Protein AF-A0A5N5HEW5-F1 (afdb_monomer_lite)

Organism: NCBI:txid2448454

Foldseek 3Di:
DDDDPDPAPDPVRVVVVQCVPPNPVSVCVVVVVVVVVCVVVVVVVVVVVVVVVVVVVVVVVVVVVVVVVVVVVVD

Sequence (75 aa):
MQMKGTPYKSVLDAIPGIVERDGLVGLYRGFLPNALKTLPNSSIRLTTYDMVKRLISTSQKEFQRIVEENRSKHR

Secondary structure (DSSP, 8-state):
-PPPPPS-SSHHHHHHHHHHHHHHHHHHHHHHHHHHHHHHHHHHHHHHHHHHHHHHHHHHHHHHHHHHHHHHHT-

Structure (mm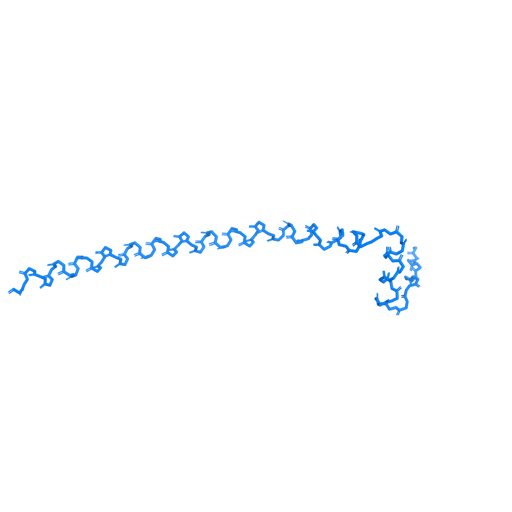CIF, N/CA/C/O backbone):
data_AF-A0A5N5HEW5-F1
#
_entry.id   AF-A0A5N5HEW5-F1
#
loop_
_atom_site.group_PDB
_atom_site.id
_atom_site.type_symbol
_atom_site.label_atom_id
_atom_site.label_alt_id
_atom_site.label_comp_id
_atom_site.label_asym_id
_atom_site.label_entity_id
_atom_site.label_seq_id
_atom_site.pdbx_PDB_ins_code
_atom_site.Cartn_x
_atom_site.Cartn_y
_atom_site.Cartn_z
_atom_site.occupancy
_atom_site.B_iso_or_equiv
_atom_site.auth_seq_id
_atom_site.auth_comp_id
_atom_site.auth_asym_id
_atom_site.auth_atom_id
_atom_site.pdbx_PDB_model_num
ATOM 1 N N . MET A 1 1 ? 36.453 -0.355 -12.645 1.00 43.41 1 MET A N 1
ATOM 2 C CA . MET A 1 1 ? 35.616 -0.431 -13.863 1.00 43.41 1 MET A CA 1
ATOM 3 C C . MET A 1 1 ? 34.668 0.759 -13.863 1.00 43.41 1 MET A C 1
ATOM 5 O O . MET A 1 1 ? 33.775 0.797 -13.030 1.00 43.41 1 MET A O 1
ATOM 9 N N . GLN A 1 2 ? 34.901 1.763 -14.710 1.00 54.06 2 GLN A N 1
ATOM 10 C CA . GLN A 1 2 ? 33.963 2.878 -14.877 1.00 54.06 2 GLN A CA 1
ATOM 11 C C . GLN A 1 2 ? 32.796 2.404 -15.754 1.00 54.06 2 GLN A C 1
ATOM 13 O O . GLN A 1 2 ? 33.025 1.867 -16.840 1.00 54.06 2 GLN A O 1
ATOM 18 N N . MET A 1 3 ? 31.557 2.560 -15.280 1.00 47.47 3 MET A N 1
ATOM 19 C CA . MET A 1 3 ? 30.370 2.348 -16.110 1.00 47.47 3 MET A CA 1
ATOM 20 C C . MET A 1 3 ? 30.396 3.402 -17.219 1.00 47.47 3 MET A C 1
ATOM 22 O O . MET A 1 3 ? 30.374 4.598 -16.933 1.00 47.47 3 MET A O 1
ATOM 26 N N . LYS A 1 4 ? 30.494 2.961 -18.480 1.00 52.69 4 LYS A N 1
ATOM 27 C CA . LYS A 1 4 ? 30.330 3.835 -19.646 1.00 52.69 4 LYS A CA 1
ATOM 28 C C . LYS A 1 4 ? 29.012 4.593 -19.475 1.00 52.69 4 LYS A C 1
ATOM 30 O O . LYS A 1 4 ? 27.978 3.961 -19.261 1.00 52.69 4 LYS A O 1
ATOM 35 N N . GLY A 1 5 ? 29.084 5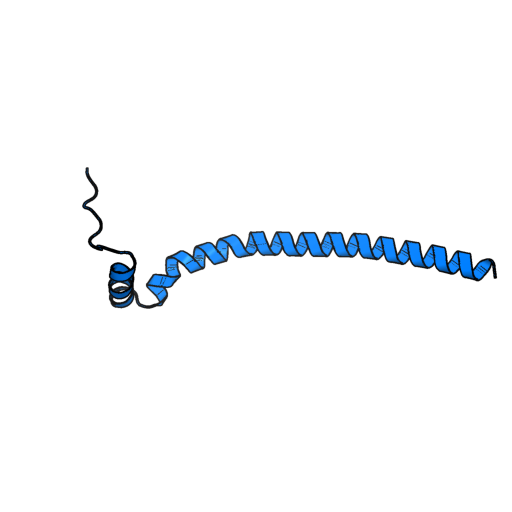.925 -19.512 1.00 61.19 5 GLY A N 1
ATOM 36 C CA . GLY A 1 5 ? 27.927 6.805 -19.378 1.00 61.19 5 GLY A CA 1
ATOM 37 C C . GLY A 1 5 ? 26.805 6.351 -20.305 1.00 61.19 5 GLY A C 1
ATOM 38 O O . GLY A 1 5 ? 27.057 5.933 -21.436 1.00 61.19 5 GLY A O 1
ATOM 39 N N . THR A 1 6 ? 25.584 6.359 -19.783 1.00 61.97 6 THR A N 1
ATOM 40 C CA . THR A 1 6 ? 24.383 5.906 -20.486 1.00 61.97 6 THR A CA 1
ATOM 41 C C . THR A 1 6 ? 24.312 6.515 -21.892 1.00 61.97 6 THR A C 1
ATOM 43 O O . THR A 1 6 ? 24.550 7.715 -22.027 1.00 61.97 6 THR A O 1
ATOM 46 N N . PRO A 1 7 ? 23.944 5.748 -22.935 1.00 62.84 7 PRO A N 1
ATOM 47 C CA . PRO A 1 7 ? 23.922 6.226 -24.323 1.00 62.84 7 PRO A CA 1
ATOM 48 C C . PRO A 1 7 ? 22.838 7.283 -24.604 1.00 62.84 7 PRO A C 1
ATOM 50 O O . PRO A 1 7 ? 22.699 7.727 -25.737 1.00 62.84 7 PRO A O 1
ATOM 53 N N . TYR A 1 8 ? 22.084 7.694 -23.584 1.00 59.91 8 TYR A N 1
ATOM 54 C CA . TYR A 1 8 ? 20.961 8.613 -23.686 1.00 59.91 8 TYR A CA 1
ATOM 55 C C . TYR A 1 8 ? 21.330 9.961 -23.074 1.00 59.91 8 TYR A C 1
ATOM 57 O O . TYR A 1 8 ? 21.699 10.040 -21.900 1.00 59.91 8 TYR A O 1
ATOM 65 N N . LYS A 1 9 ? 21.209 11.030 -23.867 1.00 67.06 9 LYS A N 1
ATOM 66 C CA . LYS A 1 9 ? 21.487 12.407 -23.420 1.00 67.06 9 LYS A CA 1
ATOM 67 C C . LYS A 1 9 ? 20.405 12.960 -22.492 1.00 67.06 9 LYS A C 1
ATOM 69 O O . LYS A 1 9 ? 20.628 13.957 -21.811 1.00 67.06 9 LYS A O 1
ATOM 74 N N . SER A 1 10 ? 19.216 12.359 -22.487 1.00 71.06 10 SER A N 1
ATOM 75 C CA . SER A 1 10 ? 18.062 12.779 -21.688 1.00 71.06 10 SER A CA 1
ATOM 76 C C . SER A 1 10 ? 17.074 11.625 -21.524 1.00 71.06 10 SER A C 1
ATOM 78 O O . SER A 1 10 ? 16.998 10.749 -22.381 1.00 71.06 10 SER A O 1
ATOM 80 N N . VAL A 1 11 ? 16.268 11.638 -20.456 1.00 71.56 11 VAL A N 1
ATOM 81 C CA . VAL A 1 11 ? 15.212 10.627 -20.226 1.00 71.56 11 VAL A CA 1
ATOM 82 C C . VAL A 1 11 ? 14.250 10.552 -21.419 1.00 71.56 11 VAL A C 1
ATOM 84 O O . VAL A 1 11 ? 13.835 9.466 -21.805 1.00 71.56 11 VAL A O 1
ATOM 87 N N . LEU A 1 12 ? 13.974 11.692 -22.061 1.00 74.56 12 LEU A N 1
ATOM 88 C CA . LEU A 1 12 ? 13.130 11.796 -23.257 1.00 74.56 12 LEU A CA 1
ATOM 89 C C . LEU A 1 12 ? 13.704 11.088 -24.497 1.00 74.56 12 LEU A C 1
ATOM 91 O O . LEU A 1 12 ? 12.936 10.671 -25.353 1.00 74.56 12 LEU A O 1
ATOM 95 N N . ASP A 1 13 ? 15.024 10.914 -24.573 1.00 74.38 13 ASP A N 1
ATOM 96 C CA . ASP A 1 13 ? 15.726 10.229 -25.672 1.00 74.38 13 ASP A CA 1
ATOM 97 C C . ASP A 1 13 ? 15.766 8.701 -25.453 1.00 74.38 13 ASP A C 1
ATOM 99 O O . ASP A 1 13 ? 15.839 7.908 -26.386 1.00 74.38 13 ASP A O 1
ATOM 103 N N . ALA A 1 14 ? 15.644 8.264 -24.194 1.00 73.38 14 ALA A N 1
ATOM 104 C CA . ALA A 1 14 ? 15.613 6.850 -23.825 1.00 73.38 14 ALA A CA 1
ATOM 105 C C . ALA A 1 14 ? 14.253 6.185 -24.076 1.00 73.38 14 ALA A C 1
ATOM 107 O O . ALA A 1 14 ? 14.198 5.001 -24.404 1.00 73.38 14 ALA A O 1
ATOM 108 N N . ILE A 1 15 ? 13.155 6.935 -23.930 1.00 75.06 15 ILE A N 1
ATOM 109 C CA . ILE A 1 15 ? 11.786 6.424 -24.100 1.00 75.06 15 ILE A CA 1
ATOM 110 C C . ILE A 1 15 ? 11.568 5.796 -25.490 1.00 75.06 15 ILE A C 1
ATOM 112 O O . ILE A 1 15 ? 11.179 4.628 -25.529 1.00 75.06 15 ILE A O 1
ATOM 116 N N . PRO A 1 16 ? 11.835 6.484 -26.621 1.00 77.56 16 PRO A N 1
ATOM 117 C CA . PRO A 1 16 ? 11.643 5.890 -27.944 1.00 77.56 16 PRO A CA 1
ATOM 118 C C . PRO A 1 16 ? 12.538 4.662 -28.177 1.00 77.56 16 PRO A C 1
ATOM 120 O O . PRO A 1 16 ? 12.058 3.659 -28.697 1.00 77.56 16 PRO A O 1
ATOM 123 N N . GLY A 1 17 ? 13.789 4.672 -27.700 1.00 75.56 17 GLY A N 1
ATOM 124 C CA . GLY A 1 17 ? 14.696 3.522 -27.820 1.00 75.56 17 GLY A CA 1
ATOM 125 C C . GLY A 1 17 ? 14.249 2.277 -27.039 1.00 75.56 17 GLY A C 1
ATOM 126 O O . GLY A 1 17 ? 14.492 1.153 -27.476 1.00 75.56 17 GLY A O 1
ATOM 127 N N . ILE A 1 18 ? 13.571 2.457 -25.899 1.00 76.19 18 ILE A N 1
ATOM 128 C CA . ILE A 1 18 ? 12.985 1.359 -25.112 1.00 76.19 18 ILE A CA 1
ATOM 129 C C . ILE A 1 18 ? 11.709 0.838 -25.780 1.00 76.19 18 ILE A C 1
ATOM 131 O O . ILE A 1 18 ? 11.515 -0.372 -25.868 1.00 76.19 18 ILE A O 1
ATOM 135 N N . VAL A 1 19 ? 10.854 1.737 -26.280 1.00 78.69 19 VAL A N 1
ATOM 136 C CA . VAL A 1 19 ? 9.602 1.366 -26.958 1.00 78.69 19 VAL A CA 1
ATOM 137 C C . VAL A 1 19 ? 9.875 0.592 -28.248 1.00 78.69 19 VAL A C 1
ATOM 139 O O . VAL A 1 19 ? 9.168 -0.369 -28.531 1.00 78.69 19 VAL A O 1
ATOM 142 N N . GLU A 1 20 ? 10.914 0.945 -29.003 1.00 77.50 20 GLU A N 1
ATOM 143 C CA . GLU A 1 20 ? 11.267 0.235 -30.238 1.00 77.50 20 GLU A CA 1
ATOM 144 C C . GLU A 1 20 ? 11.856 -1.163 -29.984 1.00 77.50 20 GLU A C 1
ATOM 146 O O . GLU A 1 20 ? 11.683 -2.064 -30.801 1.00 77.50 20 GLU A O 1
ATOM 151 N N . ARG A 1 21 ? 12.514 -1.378 -28.834 1.00 74.75 21 ARG A N 1
ATOM 152 C CA . ARG A 1 21 ? 13.117 -2.675 -28.478 1.00 74.75 21 ARG A CA 1
ATOM 153 C C . ARG A 1 21 ? 12.176 -3.622 -27.736 1.00 74.75 21 ARG A C 1
ATOM 155 O O . ARG A 1 21 ? 12.119 -4.795 -28.083 1.00 74.75 21 ARG A O 1
ATOM 162 N N . ASP A 1 22 ? 11.469 -3.123 -26.724 1.00 73.06 22 ASP A N 1
ATOM 163 C CA . ASP A 1 22 ? 10.663 -3.932 -25.794 1.00 73.06 22 ASP A CA 1
ATOM 164 C C . ASP A 1 22 ? 9.159 -3.583 -25.836 1.00 73.06 22 ASP A C 1
ATOM 166 O O . ASP A 1 22 ? 8.349 -4.150 -25.091 1.00 73.06 22 ASP A O 1
ATOM 170 N N . GLY A 1 23 ? 8.757 -2.638 -26.690 1.00 76.25 23 GLY A N 1
ATOM 171 C CA . GLY A 1 23 ? 7.377 -2.170 -26.796 1.00 76.25 23 GLY A CA 1
ATOM 172 C C . GLY A 1 23 ? 6.911 -1.337 -25.595 1.00 76.25 23 GLY A C 1
ATOM 173 O O . GLY A 1 23 ? 7.650 -1.048 -24.651 1.00 76.25 23 GLY A O 1
ATOM 174 N N . LEU A 1 24 ? 5.620 -0.983 -25.596 1.00 69.88 24 LEU A N 1
ATOM 175 C CA . LEU A 1 24 ? 4.979 -0.275 -24.478 1.00 69.88 24 LEU A CA 1
ATOM 176 C C . LEU A 1 24 ? 5.041 -1.088 -23.174 1.00 69.88 24 LEU A C 1
ATOM 178 O O . LEU A 1 24 ? 5.187 -0.521 -22.096 1.00 69.88 24 LEU A O 1
ATOM 182 N N . VAL A 1 25 ? 5.000 -2.420 -23.257 1.00 69.94 25 VAL A N 1
ATOM 183 C CA . VAL A 1 25 ? 5.101 -3.305 -22.085 1.00 69.94 25 VAL A CA 1
ATOM 184 C C . VAL A 1 25 ? 6.480 -3.203 -21.423 1.00 69.94 25 VAL A C 1
ATOM 186 O O . VAL A 1 25 ? 6.557 -3.223 -20.194 1.00 69.94 25 VAL A O 1
ATOM 189 N N . GLY A 1 26 ? 7.553 -3.015 -22.200 1.00 71.56 26 GLY A N 1
ATOM 190 C CA . GLY A 1 26 ? 8.906 -2.779 -21.688 1.00 71.56 26 GLY A CA 1
ATOM 191 C C . GLY A 1 26 ? 9.008 -1.548 -20.789 1.00 71.56 26 GLY A C 1
ATOM 192 O O . GLY A 1 26 ? 9.616 -1.612 -19.721 1.00 71.56 26 GLY A O 1
ATOM 193 N N . LEU A 1 27 ? 8.316 -0.464 -21.156 1.00 72.88 27 LEU A N 1
ATOM 194 C CA . LEU A 1 27 ? 8.271 0.775 -20.372 1.00 72.88 27 LEU A CA 1
ATOM 195 C C . LEU A 1 27 ? 7.528 0.590 -19.033 1.00 72.88 27 LEU A C 1
ATOM 197 O O . LEU A 1 27 ? 7.924 1.146 -18.008 1.00 72.88 27 LEU A O 1
ATOM 201 N N . TYR A 1 28 ? 6.480 -0.240 -19.015 1.00 71.81 28 TYR A N 1
ATOM 202 C CA . TYR A 1 28 ? 5.681 -0.510 -17.814 1.00 71.81 28 TYR A CA 1
ATOM 203 C C . TYR A 1 28 ? 6.218 -1.659 -16.950 1.00 71.81 28 TYR A C 1
ATOM 205 O O . TYR A 1 28 ? 5.836 -1.757 -15.785 1.00 71.81 28 TYR A O 1
ATOM 213 N N . ARG A 1 29 ? 7.143 -2.496 -17.441 1.00 70.12 29 ARG A N 1
ATOM 214 C CA . ARG A 1 29 ? 7.673 -3.656 -16.698 1.00 70.12 29 ARG A CA 1
ATOM 215 C C . ARG A 1 29 ? 8.422 -3.282 -15.414 1.00 70.12 29 ARG A C 1
ATOM 217 O O . ARG A 1 29 ? 8.544 -4.133 -14.545 1.00 70.12 29 ARG A O 1
ATOM 224 N N . GLY A 1 30 ? 8.894 -2.041 -15.256 1.00 70.25 30 GLY A N 1
ATOM 225 C CA . GLY A 1 30 ? 9.484 -1.541 -14.001 1.00 70.25 30 GLY A CA 1
ATOM 226 C C . GLY A 1 30 ? 8.475 -0.856 -13.070 1.00 70.25 30 GLY A C 1
ATOM 227 O O . GLY A 1 30 ? 8.521 -1.024 -11.851 1.00 70.25 30 GLY A O 1
ATOM 228 N N . PHE A 1 31 ? 7.522 -0.119 -13.641 1.00 74.38 31 PHE A N 1
ATOM 229 C CA . PHE A 1 31 ? 6.494 0.597 -12.884 1.00 74.38 31 PHE A CA 1
ATOM 230 C C . PHE A 1 31 ? 5.416 -0.345 -12.336 1.00 74.38 31 PHE A C 1
ATOM 232 O O . PHE A 1 31 ? 5.050 -0.256 -11.167 1.00 74.38 31 PHE A O 1
ATOM 239 N N . LEU A 1 32 ? 4.953 -1.290 -13.155 1.00 76.50 32 LEU A N 1
ATOM 240 C CA . LEU A 1 32 ? 3.894 -2.236 -12.820 1.00 76.50 32 LEU A CA 1
ATOM 241 C C . LEU A 1 32 ? 4.234 -3.120 -11.604 1.00 76.50 32 LEU A C 1
ATOM 243 O O . LEU A 1 32 ? 3.431 -3.145 -10.676 1.00 76.50 32 LEU A O 1
ATOM 247 N N . PRO A 1 33 ? 5.397 -3.798 -11.508 1.00 77.00 33 PRO A N 1
ATOM 248 C CA . PRO A 1 33 ? 5.736 -4.563 -10.308 1.00 77.00 33 PRO A CA 1
ATOM 249 C C . PRO A 1 33 ? 5.953 -3.678 -9.076 1.00 77.00 33 PRO A C 1
ATOM 251 O O . PRO A 1 33 ? 5.675 -4.125 -7.967 1.00 77.00 33 PRO A O 1
ATOM 254 N N . ASN A 1 34 ? 6.411 -2.432 -9.232 1.00 79.38 34 ASN A N 1
ATOM 255 C CA . ASN A 1 34 ? 6.506 -1.491 -8.113 1.00 79.38 34 ASN A CA 1
ATOM 256 C C . ASN A 1 34 ? 5.119 -1.073 -7.611 1.00 79.38 34 ASN A C 1
ATOM 258 O O . ASN A 1 34 ? 4.886 -1.076 -6.405 1.00 79.38 34 ASN A O 1
ATOM 262 N N . ALA A 1 35 ? 4.182 -0.791 -8.518 1.00 79.31 35 ALA A N 1
ATOM 263 C CA . ALA A 1 35 ? 2.790 -0.530 -8.173 1.00 79.31 35 ALA A CA 1
ATOM 264 C C . ALA A 1 35 ? 2.144 -1.759 -7.513 1.00 79.31 35 ALA A C 1
ATOM 266 O O . ALA A 1 35 ? 1.588 -1.656 -6.426 1.00 79.31 35 ALA A O 1
ATOM 267 N N . LEU A 1 36 ? 2.298 -2.952 -8.094 1.00 84.06 36 LEU A N 1
ATOM 268 C CA . LEU A 1 36 ? 1.781 -4.201 -7.524 1.00 84.06 36 LEU A CA 1
ATOM 269 C C . LEU A 1 36 ? 2.332 -4.487 -6.120 1.00 84.06 36 LEU A C 1
ATOM 271 O O . LEU A 1 36 ? 1.613 -5.030 -5.289 1.00 84.06 36 LEU A O 1
ATOM 275 N N . LYS A 1 37 ? 3.575 -4.091 -5.820 1.00 79.81 37 LYS A N 1
ATOM 276 C CA . LYS A 1 37 ? 4.151 -4.190 -4.467 1.00 79.81 37 LYS A CA 1
ATOM 277 C C . LYS A 1 37 ? 3.554 -3.188 -3.481 1.00 79.81 37 LYS A C 1
ATOM 279 O O . LYS A 1 37 ? 3.435 -3.501 -2.299 1.00 79.81 37 LYS A O 1
ATOM 284 N N . THR A 1 38 ? 3.193 -1.985 -3.924 1.00 84.19 38 THR A N 1
ATOM 285 C CA . THR A 1 38 ? 2.601 -0.964 -3.042 1.00 84.19 38 THR A CA 1
ATOM 286 C C . THR A 1 38 ? 1.101 -1.161 -2.831 1.00 84.19 38 THR A C 1
ATOM 288 O O . THR A 1 38 ? 0.569 -0.709 -1.813 1.00 84.19 38 THR A O 1
ATOM 291 N N . LEU A 1 39 ? 0.427 -1.889 -3.728 1.00 90.38 39 LEU A N 1
ATOM 292 C CA . LEU A 1 39 ? -1.000 -2.203 -3.629 1.00 90.38 39 LEU A CA 1
ATOM 293 C C . LEU A 1 39 ? -1.391 -2.910 -2.316 1.00 90.38 39 LEU A C 1
ATOM 295 O O . LEU A 1 39 ? -2.316 -2.420 -1.663 1.00 90.38 39 LEU A O 1
ATOM 299 N N . PRO A 1 40 ? -0.717 -3.987 -1.859 1.00 88.00 40 PRO A N 1
ATOM 300 C CA . PRO A 1 40 ? -1.031 -4.628 -0.582 1.00 88.00 40 PRO A CA 1
ATOM 301 C C . PRO A 1 40 ? -0.939 -3.665 0.601 1.00 88.00 40 PRO A C 1
ATOM 303 O O . PRO A 1 40 ? -1.840 -3.619 1.433 1.00 88.00 40 PRO A O 1
ATOM 306 N N . ASN A 1 41 ? 0.108 -2.835 0.647 1.00 87.56 41 ASN A N 1
ATOM 307 C CA . ASN A 1 41 ? 0.310 -1.880 1.735 1.00 87.56 41 ASN A CA 1
ATOM 308 C C . ASN A 1 41 ? -0.814 -0.831 1.790 1.00 87.56 41 ASN A C 1
ATOM 310 O O . ASN A 1 41 ? -1.303 -0.461 2.857 1.00 87.56 41 ASN A O 1
ATOM 314 N N . SER A 1 42 ? -1.261 -0.344 0.633 1.00 86.94 42 SER A N 1
ATOM 315 C CA . SER A 1 42 ? -2.416 0.557 0.554 1.00 86.94 42 SER A CA 1
ATOM 316 C C . SER A 1 42 ? -3.729 -0.149 0.909 1.00 86.94 42 SER A C 1
ATOM 318 O O . SER A 1 42 ? -4.543 0.422 1.630 1.00 86.94 42 SER A O 1
ATOM 320 N N . SER A 1 43 ? -3.898 -1.406 0.498 1.00 92.81 43 SER A N 1
ATOM 321 C CA . SER A 1 43 ? -5.092 -2.211 0.795 1.00 92.81 43 SER A CA 1
ATOM 322 C C . SER A 1 43 ? -5.245 -2.490 2.292 1.00 92.81 43 SER A C 1
ATOM 324 O O . SER A 1 43 ? -6.334 -2.334 2.843 1.00 92.81 43 SER A O 1
ATOM 326 N N . ILE A 1 44 ? -4.149 -2.836 2.975 1.00 94.19 44 ILE A N 1
ATOM 327 C CA . ILE A 1 44 ? -4.139 -3.066 4.426 1.00 94.19 44 ILE A CA 1
ATOM 328 C C . ILE A 1 44 ? -4.526 -1.784 5.164 1.00 94.19 44 ILE A C 1
ATOM 330 O O . ILE A 1 44 ? -5.389 -1.818 6.033 1.00 94.19 44 ILE A O 1
ATOM 334 N N . ARG A 1 45 ? -3.949 -0.636 4.789 1.00 91.69 45 ARG A N 1
ATOM 335 C CA . ARG A 1 45 ? -4.264 0.654 5.426 1.00 91.69 45 ARG A CA 1
ATOM 336 C C . ARG A 1 45 ? -5.739 1.025 5.297 1.00 91.69 45 ARG A C 1
ATOM 338 O O . ARG A 1 45 ? -6.338 1.431 6.289 1.00 91.69 45 ARG A O 1
ATOM 345 N N . LEU A 1 46 ? -6.324 0.844 4.112 1.00 93.50 46 LEU A N 1
ATOM 346 C CA . LEU A 1 46 ? -7.753 1.078 3.891 1.00 93.50 46 LEU A CA 1
ATOM 347 C C . LEU A 1 46 ? -8.616 0.122 4.720 1.00 93.50 46 LEU A C 1
ATOM 349 O O . LEU A 1 46 ? -9.525 0.564 5.414 1.00 93.50 46 LEU A O 1
ATOM 353 N N . THR A 1 47 ? -8.279 -1.167 4.722 1.00 94.75 47 THR A N 1
ATOM 354 C CA . THR A 1 47 ? -9.016 -2.187 5.485 1.00 94.75 47 THR A CA 1
ATOM 355 C C . THR A 1 47 ? -8.986 -1.900 6.985 1.00 94.75 47 THR A C 1
ATOM 357 O O . THR A 1 47 ? -10.018 -1.950 7.652 1.00 94.75 47 THR A O 1
ATOM 360 N N . THR A 1 48 ? -7.815 -1.555 7.524 1.00 94.75 48 THR A N 1
ATOM 361 C CA . THR A 1 48 ? -7.655 -1.186 8.934 1.00 94.75 48 THR A CA 1
ATOM 362 C C . THR A 1 48 ? -8.457 0.066 9.265 1.00 94.75 48 THR A C 1
ATOM 364 O O . THR A 1 48 ? -9.153 0.096 10.279 1.00 94.75 48 THR A O 1
ATOM 367 N N . TYR A 1 49 ? -8.406 1.086 8.405 1.00 93.38 49 TYR A N 1
ATOM 368 C CA . TYR A 1 49 ? -9.193 2.302 8.588 1.00 93.38 49 TYR A CA 1
ATOM 369 C C . TYR A 1 49 ? -10.697 2.003 8.623 1.00 93.38 49 TYR A C 1
ATOM 371 O O . TYR A 1 49 ? -11.392 2.443 9.540 1.00 93.38 49 TYR A O 1
ATOM 379 N N . ASP A 1 50 ? -11.192 1.199 7.682 1.00 92.50 50 ASP A N 1
ATOM 380 C CA . ASP A 1 50 ? -12.600 0.812 7.623 1.00 92.50 50 ASP A CA 1
ATOM 381 C C . ASP A 1 50 ? -13.023 -0.025 8.832 1.00 92.50 50 ASP A C 1
ATOM 383 O O . ASP A 1 50 ? -14.110 0.181 9.376 1.00 92.50 50 ASP A O 1
ATOM 387 N N . MET A 1 51 ? -12.167 -0.938 9.296 1.00 92.81 51 MET A N 1
ATOM 388 C CA . MET A 1 51 ? -12.422 -1.742 10.489 1.00 92.81 51 MET A CA 1
ATOM 389 C C . MET A 1 51 ? -12.537 -0.858 11.735 1.00 92.81 51 MET A C 1
ATOM 391 O O . MET A 1 51 ? -13.531 -0.938 12.457 1.00 92.81 51 MET A O 1
ATOM 395 N N . VAL A 1 52 ? -11.572 0.035 11.956 1.00 93.31 52 VAL A N 1
ATOM 396 C CA . VAL A 1 52 ? -11.580 0.962 13.097 1.00 93.31 52 VAL A CA 1
ATOM 397 C C . VAL A 1 52 ? -12.794 1.886 13.037 1.00 93.31 52 VAL A C 1
ATOM 399 O O . VAL A 1 52 ? -13.504 2.050 14.030 1.00 93.31 52 VAL A O 1
ATOM 402 N N . LYS A 1 53 ? -13.100 2.441 11.861 1.00 92.12 53 LYS A N 1
ATOM 403 C CA . LYS A 1 53 ? -14.267 3.305 11.664 1.00 92.12 53 LYS A CA 1
ATOM 404 C C . LYS A 1 53 ? -15.575 2.572 11.969 1.00 92.12 53 LYS A C 1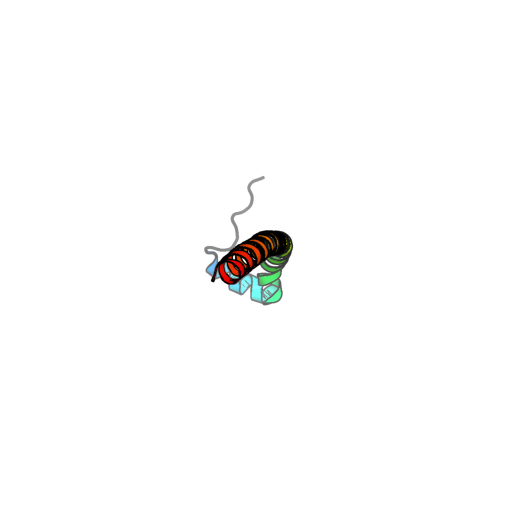
ATOM 406 O O . LYS A 1 53 ? -16.448 3.139 12.625 1.00 92.12 53 LYS A O 1
ATOM 411 N N . ARG A 1 54 ? -15.711 1.311 11.543 1.00 91.56 54 ARG A N 1
ATOM 412 C CA . ARG A 1 54 ? -16.887 0.477 11.845 1.00 91.56 54 ARG A CA 1
ATOM 413 C C . ARG A 1 54 ? -17.036 0.227 13.341 1.00 91.56 54 ARG A C 1
ATOM 415 O O . ARG A 1 54 ? -18.138 0.410 13.859 1.00 91.56 54 ARG A O 1
ATOM 422 N N . LEU A 1 55 ? -15.949 -0.116 14.032 1.00 91.44 55 LEU A N 1
ATOM 423 C CA . LEU A 1 55 ? -15.953 -0.327 15.483 1.00 91.44 55 LEU A CA 1
ATOM 424 C C . LEU A 1 55 ? -16.412 0.932 16.227 1.00 91.44 55 LEU A C 1
ATOM 426 O O . LEU A 1 55 ? -17.360 0.875 17.007 1.00 91.44 55 LEU A O 1
ATOM 430 N N . ILE A 1 56 ? -15.821 2.085 15.904 1.00 90.44 56 ILE A N 1
ATOM 431 C CA . ILE A 1 56 ? -16.187 3.370 16.516 1.00 90.44 56 ILE A CA 1
ATOM 432 C C . ILE A 1 56 ? -17.651 3.720 16.223 1.00 90.44 56 ILE A C 1
ATOM 434 O O . ILE A 1 56 ? -18.396 4.075 17.133 1.00 90.44 56 ILE A O 1
ATOM 438 N N . SER A 1 57 ? -18.093 3.575 14.970 1.00 86.88 57 SER A N 1
ATOM 439 C CA . SER A 1 57 ? -19.473 3.895 14.582 1.00 86.88 57 SER A CA 1
ATOM 440 C C . SER A 1 57 ? -20.513 2.995 15.258 1.00 86.88 57 SER A C 1
ATOM 442 O O . SER A 1 57 ? -21.631 3.437 15.519 1.00 86.88 57 SER A O 1
ATOM 444 N N . THR A 1 58 ? -20.151 1.748 15.569 1.00 85.75 58 THR A N 1
ATOM 445 C CA . THR A 1 58 ? -21.028 0.804 16.272 1.00 85.75 58 THR A CA 1
ATOM 446 C C . THR A 1 58 ? -21.195 1.225 17.727 1.00 85.75 58 THR A C 1
ATOM 448 O O . THR A 1 58 ? -22.327 1.371 18.182 1.00 85.75 58 THR A O 1
ATOM 451 N N . SER A 1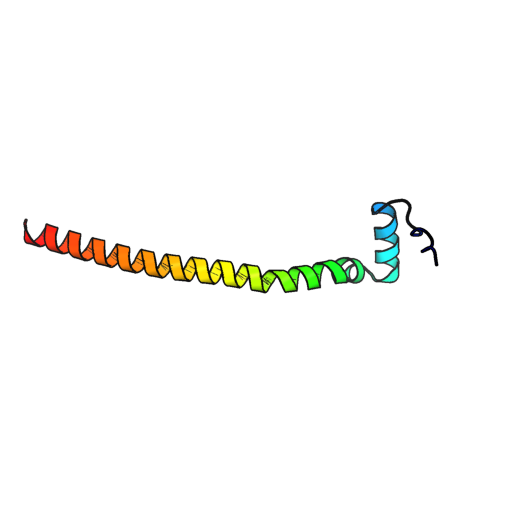 59 ? -20.094 1.547 18.418 1.00 81.56 59 SER A N 1
ATOM 452 C CA . SER A 1 59 ? -20.156 2.100 19.778 1.00 81.56 59 SER A CA 1
ATOM 453 C C . SER A 1 59 ? -20.938 3.411 19.831 1.00 81.56 59 SER A C 1
ATOM 455 O O . SER A 1 59 ? -21.712 3.628 20.758 1.00 81.56 59 SER A O 1
ATOM 457 N N . GLN A 1 60 ? -20.788 4.274 18.822 1.00 83.06 60 GLN A N 1
ATOM 458 C CA . GLN A 1 60 ? -21.501 5.549 18.775 1.00 83.06 60 GLN A CA 1
ATOM 459 C C . GLN A 1 60 ? -23.020 5.362 18.605 1.00 83.06 60 GLN A C 1
ATOM 461 O O . GLN A 1 60 ? -23.795 6.091 19.220 1.00 83.06 60 GLN A O 1
ATOM 466 N N . LYS A 1 61 ? -23.459 4.374 17.813 1.00 81.19 61 LYS A N 1
ATOM 467 C CA . LYS A 1 61 ? -24.886 4.051 17.633 1.00 81.19 61 LYS A CA 1
ATOM 468 C C . LYS A 1 61 ? -25.526 3.481 18.895 1.00 81.19 61 LYS A C 1
ATOM 470 O O . LYS A 1 61 ? -26.641 3.873 19.225 1.00 81.19 61 LYS A O 1
ATOM 4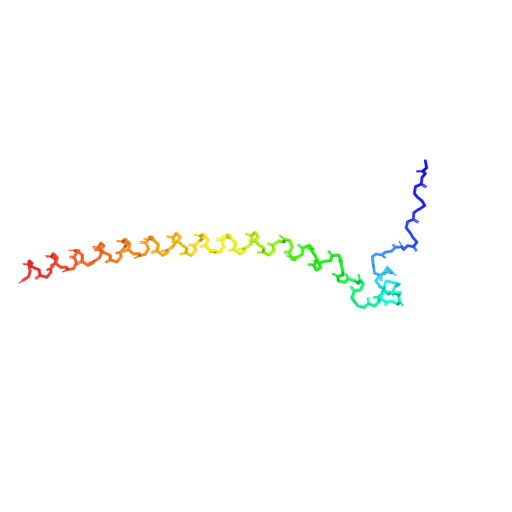75 N N . GLU A 1 62 ? -24.830 2.592 19.597 1.00 82.69 62 GLU A N 1
ATOM 476 C CA . GLU A 1 62 ? -25.313 2.036 20.867 1.00 82.69 62 GLU A CA 1
ATOM 477 C C . GLU A 1 62 ? -25.433 3.126 21.939 1.00 82.69 62 GLU A C 1
ATOM 479 O O . GLU A 1 62 ? -26.449 3.214 22.625 1.00 82.69 62 GLU A O 1
ATOM 484 N N . PHE A 1 63 ? -24.463 4.042 22.008 1.00 78.75 63 PHE A N 1
ATOM 485 C CA . PHE A 1 63 ? -24.538 5.182 22.923 1.00 78.75 63 PHE A CA 1
ATOM 486 C C . PHE A 1 63 ? -25.737 6.092 22.621 1.00 78.75 63 PHE A C 1
ATOM 488 O O . PHE A 1 63 ? -26.444 6.507 23.536 1.00 78.75 63 PHE A O 1
ATOM 495 N N . GLN A 1 64 ? -26.003 6.370 21.339 1.00 81.94 64 GLN A N 1
ATOM 496 C CA . GLN A 1 64 ? -27.165 7.168 20.936 1.00 81.94 64 GLN A CA 1
ATOM 497 C C . GLN A 1 64 ? -28.489 6.464 21.246 1.00 81.94 64 GLN A C 1
ATOM 499 O O . GLN A 1 64 ? -29.399 7.110 21.758 1.00 81.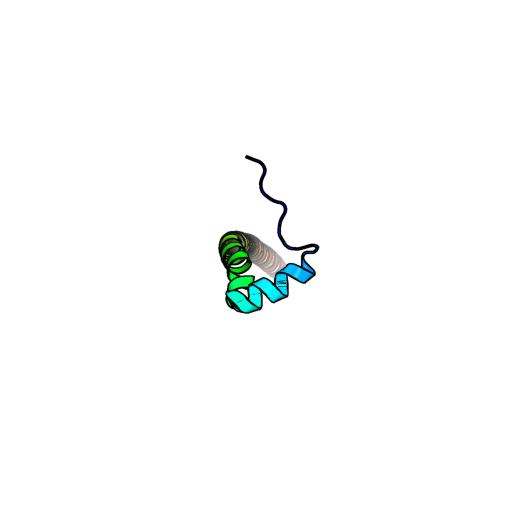94 64 GLN A O 1
ATOM 504 N N . ARG A 1 65 ? -28.584 5.143 21.034 1.00 83.38 65 ARG A N 1
ATOM 505 C CA . ARG A 1 65 ? -29.771 4.358 21.413 1.00 83.38 65 ARG A CA 1
ATOM 506 C C . ARG A 1 65 ? -30.073 4.451 22.902 1.00 83.38 65 ARG A C 1
ATOM 508 O O . ARG A 1 65 ? -31.207 4.737 23.259 1.00 83.38 65 ARG A O 1
ATOM 515 N N . ILE A 1 66 ? -29.070 4.262 23.758 1.00 83.81 66 ILE A N 1
ATOM 516 C CA . ILE A 1 66 ? -29.247 4.319 25.218 1.00 83.81 66 ILE A CA 1
ATOM 517 C C . ILE A 1 66 ? -29.664 5.726 25.668 1.00 83.81 66 ILE A C 1
ATOM 519 O O . ILE A 1 66 ? -30.495 5.879 26.566 1.00 83.81 66 ILE A O 1
ATOM 523 N N . VAL A 1 67 ? -29.099 6.771 25.057 1.00 84.44 67 VAL A N 1
ATOM 524 C CA . VAL A 1 67 ? -29.469 8.166 25.345 1.00 84.44 67 VAL A CA 1
ATOM 525 C C . VAL A 1 67 ? -30.906 8.458 24.908 1.00 84.44 67 VAL A C 1
ATOM 527 O O . VAL A 1 67 ? -31.647 9.119 25.638 1.00 84.44 67 VAL A O 1
ATOM 530 N N . GLU A 1 68 ? -31.316 7.968 23.742 1.00 82.88 68 GLU A N 1
ATOM 531 C CA . GLU A 1 68 ? -32.658 8.175 23.196 1.00 82.88 68 GLU A CA 1
ATOM 532 C C . GLU A 1 68 ? -33.721 7.375 23.961 1.00 82.88 68 GLU A C 1
ATOM 534 O O . GLU A 1 68 ? -34.771 7.919 24.305 1.00 82.88 68 GLU A O 1
ATOM 539 N N . GLU A 1 69 ? -33.407 6.137 24.348 1.00 84.44 69 GLU A N 1
ATOM 540 C CA . GLU A 1 69 ? -34.252 5.311 25.209 1.00 84.44 69 GLU A CA 1
ATOM 541 C C . GLU A 1 69 ? -34.463 5.979 26.576 1.00 84.44 69 GLU A C 1
ATOM 543 O O . GLU A 1 69 ? -35.608 6.177 26.989 1.00 84.44 69 GLU A O 1
ATOM 548 N N . ASN A 1 70 ? -33.393 6.438 27.238 1.00 77.75 70 ASN A N 1
ATOM 549 C CA . ASN A 1 70 ? -33.506 7.170 28.506 1.00 77.75 70 ASN A CA 1
ATOM 550 C C . ASN A 1 70 ? -34.300 8.475 28.367 1.00 77.75 70 ASN A C 1
ATOM 552 O O . ASN A 1 70 ? -35.079 8.824 29.253 1.00 77.75 70 ASN A O 1
ATOM 556 N N . ARG A 1 71 ? -34.139 9.196 27.251 1.00 83.00 71 ARG A N 1
ATOM 557 C CA . ARG A 1 71 ? -34.896 10.425 26.977 1.00 83.00 71 ARG A CA 1
ATOM 558 C C . ARG A 1 71 ? -36.386 10.150 26.756 1.00 83.00 71 ARG A C 1
ATOM 560 O O . ARG A 1 71 ? -37.203 10.967 27.169 1.00 83.00 71 ARG A O 1
ATOM 567 N N . SER A 1 72 ? -36.740 9.026 26.130 1.00 74.00 72 SER A N 1
ATOM 568 C CA . SER A 1 72 ? -38.137 8.622 25.913 1.00 74.00 72 SER A CA 1
ATOM 569 C C . SER A 1 72 ? -38.833 8.162 27.196 1.00 74.00 72 SER A C 1
ATOM 571 O O . SER A 1 72 ? -40.024 8.387 27.354 1.00 74.00 72 SER A O 1
ATOM 573 N N . LYS A 1 73 ? -38.082 7.576 28.136 1.00 71.00 73 LYS A N 1
ATOM 574 C CA . LYS A 1 73 ? -38.600 7.064 29.414 1.00 71.00 73 LYS A CA 1
ATOM 575 C C . LYS A 1 73 ? -38.914 8.147 30.449 1.00 71.00 73 LYS A C 1
ATOM 577 O O . LYS A 1 73 ? -39.621 7.877 31.413 1.00 71.00 73 LYS A O 1
ATOM 582 N N . HIS A 1 74 ? -38.342 9.338 30.277 1.00 61.59 74 HIS A N 1
ATOM 583 C CA . HIS A 1 74 ? -38.502 10.486 31.175 1.00 61.59 74 HIS A CA 1
ATOM 584 C C . HIS A 1 74 ? -39.381 11.610 30.591 1.00 61.59 74 HIS A C 1
ATOM 586 O O . HIS A 1 74 ? -39.428 12.701 31.161 1.00 61.59 74 HIS A O 1
ATOM 592 N N . ARG A 1 75 ? -40.072 11.359 29.474 1.00 55.62 75 ARG A N 1
ATOM 593 C CA . ARG A 1 75 ? -41.189 12.171 28.971 1.00 55.62 75 ARG A CA 1
ATOM 594 C C . ARG A 1 75 ? -42.499 11.434 29.192 1.00 55.62 75 ARG A C 1
ATOM 596 O O . ARG A 1 75 ? -43.502 12.143 29.407 1.00 55.62 75 ARG A O 1
#

pLDDT: mean 77.96, std 11.53, range [43.41, 94.75]

Radius of gyration: 27.94 Å; chains: 1; bounding box: 77×17×61 Å

InterPro domains:
  IPR018108 Mitochondrial carrier protein, transmembrane region [PF00153] (1-58)
  IPR018108 Mitochondrial carrier protein, transmembrane region [PS50920] (1-55)
  IPR023395 Mitochondrial carrier protein domain superfamily [G3DSA:1.50.40.10] (1-72)
  IPR023395 Mitochondrial carrier protein domain superfamily [SSF103506] (4-57)